Protein AF-A0A160VAU0-F1 (afdb_monomer_lite)

Foldseek 3Di:
DADDPCPCVDPCQVVLLDKDFDCVQAPPDPDPSVVLNVLLVCCSVCVVVHPPSDDPPGMDRDHDDPNPDD

pLDDT: mean 79.98, std 13.01, range [40.09, 95.31]

Organism: NCBI:txid652676

Radius of gyration: 13.78 Å; chains: 1; bounding box: 37×27×30 Å

Structure (mmCIF, N/CA/C/O backbone):
data_AF-A0A160VAU0-F1
#
_entry.id   AF-A0A160VAU0-F1
#
loop_
_atom_site.group_PDB
_atom_site.id
_atom_site.type_symbol
_atom_site.label_atom_id
_atom_site.label_alt_id
_atom_site.label_comp_id
_atom_site.label_asym_id
_atom_site.label_entity_id
_atom_site.label_seq_id
_atom_site.pdbx_PDB_ins_code
_atom_site.Cartn_x
_atom_site.Cartn_y
_atom_site.Cartn_z
_atom_site.occupancy
_atom_site.B_iso_or_equiv
_atom_site.auth_seq_id
_atom_site.auth_comp_id
_atom_site.auth_asym_id
_atom_site.auth_atom_id
_atom_site.pdbx_PDB_model_num
ATOM 1 N N . MET A 1 1 ? -10.069 -14.841 9.401 1.00 49.38 1 MET A N 1
ATOM 2 C CA . MET A 1 1 ? -8.957 -14.048 9.976 1.00 49.38 1 MET A CA 1
ATOM 3 C C . MET A 1 1 ? -9.493 -13.472 11.279 1.00 49.38 1 MET A C 1
ATOM 5 O O . MET A 1 1 ? -10.517 -12.811 11.215 1.00 49.38 1 MET A O 1
ATOM 9 N N . SER A 1 2 ? -8.948 -13.820 12.451 1.00 56.56 2 SER A N 1
ATOM 10 C CA . SER A 1 2 ? -9.486 -13.261 13.706 1.00 56.56 2 SER A CA 1
ATOM 11 C C . SER A 1 2 ? -9.274 -11.748 13.705 1.00 56.56 2 SER A C 1
ATOM 13 O O . SER A 1 2 ? -8.174 -11.294 13.375 1.00 56.56 2 SER A O 1
ATOM 15 N N . ALA A 1 3 ? -10.314 -10.977 14.029 1.00 68.38 3 ALA A N 1
ATOM 16 C CA . ALA A 1 3 ? -10.189 -9.541 14.215 1.00 68.38 3 ALA A CA 1
ATOM 17 C C . ALA A 1 3 ? -9.191 -9.305 15.354 1.00 68.38 3 ALA A C 1
ATOM 19 O O . ALA A 1 3 ? -9.448 -9.655 16.502 1.00 68.38 3 ALA A O 1
ATOM 20 N N . LYS A 1 4 ? -8.005 -8.787 15.026 1.00 76.62 4 LYS A N 1
ATOM 21 C CA . LYS A 1 4 ? -6.995 -8.486 16.038 1.00 76.62 4 LYS A CA 1
ATOM 22 C C . LYS A 1 4 ? -7.425 -7.221 16.771 1.00 76.62 4 LYS A C 1
ATOM 24 O O . LYS A 1 4 ? -7.604 -6.183 16.129 1.00 76.62 4 LYS A O 1
ATOM 29 N N . ASP A 1 5 ? -7.561 -7.302 18.091 1.00 84.00 5 ASP A N 1
ATOM 30 C CA . ASP A 1 5 ? -7.885 -6.138 18.914 1.00 84.00 5 ASP A CA 1
ATOM 31 C C . ASP A 1 5 ? -6.923 -4.982 18.612 1.00 84.00 5 ASP A C 1
ATOM 33 O O . ASP A 1 5 ? -5.707 -5.158 18.490 1.00 84.00 5 ASP A O 1
ATOM 37 N N . GLY A 1 6 ? -7.490 -3.790 18.420 1.00 86.56 6 GLY A N 1
ATOM 38 C CA . GLY A 1 6 ? -6.744 -2.590 18.041 1.00 86.56 6 GLY A CA 1
ATOM 39 C C . GLY A 1 6 ? -6.435 -2.442 16.546 1.00 86.56 6 GLY A C 1
ATOM 40 O O . GLY A 1 6 ? -5.956 -1.386 16.150 1.00 86.56 6 GLY A O 1
ATOM 41 N N . TRP A 1 7 ? -6.751 -3.411 15.677 1.00 86.94 7 TRP A N 1
ATOM 42 C CA . TRP A 1 7 ? -6.527 -3.264 14.229 1.00 86.94 7 TRP A CA 1
ATOM 43 C C . TRP A 1 7 ? -7.232 -2.028 13.652 1.00 86.94 7 TRP A C 1
ATOM 45 O O . TRP A 1 7 ? -6.601 -1.180 13.025 1.00 86.94 7 TRP A O 1
ATOM 55 N N . ALA A 1 8 ? -8.525 -1.869 13.947 1.00 86.25 8 ALA A N 1
ATOM 56 C CA . ALA A 1 8 ? -9.324 -0.738 13.475 1.00 86.25 8 ALA A CA 1
ATOM 57 C C . ALA A 1 8 ? -8.858 0.626 14.030 1.00 86.25 8 ALA A C 1
ATOM 59 O O . ALA A 1 8 ? -9.200 1.672 13.475 1.00 86.25 8 ALA A O 1
ATOM 60 N N . SER A 1 9 ? -8.083 0.650 15.123 1.00 89.50 9 SER A N 1
ATOM 61 C CA . SER A 1 9 ? -7.582 1.900 15.700 1.00 89.50 9 SER A CA 1
ATOM 62 C C . SER A 1 9 ? -6.300 2.402 15.030 1.00 89.50 9 SER A C 1
ATOM 64 O O . SER A 1 9 ? -5.997 3.593 15.155 1.00 89.50 9 SER A O 1
ATOM 66 N N . LEU A 1 10 ? -5.591 1.540 14.288 1.00 90.62 10 LEU A N 1
ATOM 67 C CA . LEU A 1 10 ? -4.325 1.868 13.638 1.00 90.62 10 LEU A CA 1
ATOM 68 C C . LEU A 1 10 ? -4.487 3.026 12.636 1.00 90.62 10 LEU A C 1
ATOM 70 O O . LEU A 1 10 ? -5.388 2.989 11.791 1.00 90.62 10 LEU A O 1
ATOM 74 N N . PRO A 1 11 ? -3.573 4.018 12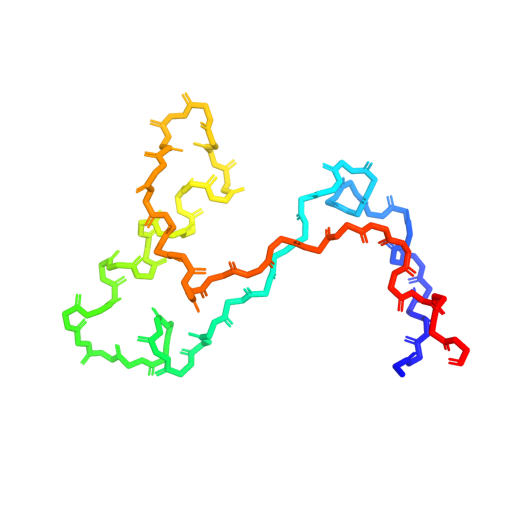.636 1.00 91.69 11 PRO A N 1
ATOM 75 C CA . PRO A 1 11 ? -3.603 5.114 11.668 1.00 91.69 11 PRO A CA 1
ATOM 76 C C . PRO A 1 11 ? -3.575 4.635 10.214 1.00 91.69 11 PRO A C 1
ATOM 78 O O . PRO A 1 11 ? -4.220 5.237 9.362 1.00 91.69 11 PRO A O 1
ATOM 81 N N . ALA A 1 12 ? -2.858 3.547 9.920 1.00 90.00 12 ALA A N 1
ATOM 82 C CA . ALA A 1 12 ? -2.818 2.966 8.580 1.00 90.00 12 ALA A CA 1
ATOM 83 C C . ALA A 1 12 ? -4.207 2.496 8.120 1.00 90.00 12 ALA A C 1
ATOM 85 O O . ALA A 1 12 ? -4.602 2.789 6.998 1.00 90.00 12 ALA A O 1
ATOM 86 N N . VAL A 1 13 ? -4.976 1.851 9.003 1.00 89.19 13 VAL A N 1
ATOM 87 C CA . VAL A 1 13 ? -6.331 1.372 8.696 1.00 89.19 13 VAL A CA 1
ATOM 88 C C . VAL A 1 13 ? -7.291 2.550 8.530 1.00 89.19 13 VAL A C 1
ATOM 90 O O . VAL A 1 13 ? -7.973 2.644 7.514 1.00 89.19 13 VAL A O 1
ATOM 93 N N . LYS A 1 14 ? -7.274 3.514 9.460 1.00 88.38 14 LYS A N 1
ATOM 94 C CA . LYS A 1 14 ? -8.138 4.710 9.401 1.00 88.38 14 LYS A CA 1
ATOM 95 C C . LYS A 1 14 ? -7.913 5.576 8.161 1.00 88.38 14 LYS A C 1
ATOM 97 O O . LYS A 1 14 ? -8.854 6.182 7.666 1.00 88.38 14 LYS A O 1
ATOM 102 N N . ASN A 1 15 ? -6.679 5.630 7.660 1.00 89.25 15 ASN A N 1
ATOM 103 C CA . ASN A 1 15 ? -6.315 6.425 6.484 1.00 89.25 15 ASN A CA 1
ATOM 104 C C . ASN A 1 15 ? -6.293 5.602 5.181 1.00 89.25 15 ASN A C 1
ATOM 106 O O . ASN A 1 15 ? -5.735 6.051 4.178 1.00 89.25 15 ASN A O 1
ATOM 110 N N . ASN A 1 16 ? -6.860 4.388 5.178 1.00 88.62 16 ASN A N 1
ATOM 111 C CA . ASN A 1 16 ? -6.849 3.468 4.036 1.00 88.62 16 ASN A CA 1
ATOM 112 C C . ASN A 1 16 ? -5.439 3.207 3.476 1.00 88.62 16 ASN A C 1
ATOM 114 O O . ASN A 1 16 ? -5.282 3.046 2.276 1.00 88.62 16 ASN A O 1
ATOM 118 N N . ARG A 1 17 ? -4.383 3.225 4.287 1.00 90.50 17 ARG A N 1
ATOM 119 C CA . ARG A 1 17 ? -2.995 2.964 3.862 1.00 90.50 17 ARG A CA 1
ATOM 120 C C . ARG A 1 17 ? -2.571 1.550 4.250 1.00 90.50 17 ARG A C 1
ATOM 122 O O . ARG A 1 17 ? -1.584 1.362 4.956 1.00 90.50 17 ARG A O 1
ATOM 129 N N . VAL A 1 18 ? -3.368 0.569 3.840 1.00 90.50 18 VAL A N 1
ATOM 130 C CA . VAL A 1 18 ? -3.084 -0.855 4.037 1.00 90.50 18 VAL A CA 1
ATOM 131 C C . VAL A 1 18 ? -2.811 -1.462 2.673 1.00 90.50 18 VAL A C 1
ATOM 133 O O . VAL A 1 18 ? -3.629 -1.332 1.765 1.00 90.50 18 VAL A O 1
ATOM 136 N N . TYR A 1 19 ? -1.665 -2.115 2.537 1.00 87.94 19 TYR A N 1
ATOM 137 C CA . TYR A 1 19 ? -1.201 -2.660 1.270 1.00 87.94 19 TYR A CA 1
ATOM 138 C C . TYR A 1 19 ? -0.833 -4.130 1.434 1.00 87.94 19 TYR A C 1
ATOM 140 O O . TYR A 1 19 ? -0.233 -4.522 2.436 1.00 87.94 19 TYR A O 1
ATOM 148 N N . VAL A 1 20 ? -1.186 -4.933 0.437 1.00 88.12 20 VAL A N 1
ATOM 149 C CA . VAL A 1 20 ? -0.710 -6.307 0.264 1.00 88.12 20 VAL A CA 1
ATOM 150 C C . VAL A 1 20 ? 0.269 -6.293 -0.893 1.00 88.12 20 VAL A C 1
ATOM 152 O O . VAL A 1 20 ? -0.079 -5.806 -1.962 1.00 88.12 20 VAL A O 1
ATOM 155 N N . ILE A 1 21 ? 1.471 -6.819 -0.680 1.00 85.19 21 ILE A N 1
ATOM 156 C CA . ILE A 1 21 ? 2.526 -6.934 -1.690 1.00 85.19 21 ILE A CA 1
ATOM 157 C C . ILE A 1 21 ? 2.930 -8.403 -1.830 1.00 85.19 21 ILE A C 1
ATOM 159 O O . ILE A 1 21 ? 2.991 -9.126 -0.830 1.00 85.19 21 ILE A O 1
ATOM 163 N N . ASP A 1 22 ? 3.229 -8.850 -3.051 1.00 85.31 22 ASP A N 1
ATOM 164 C CA . ASP A 1 22 ? 3.821 -10.175 -3.266 1.00 85.31 22 ASP A CA 1
ATOM 165 C C . ASP A 1 22 ? 5.263 -10.202 -2.730 1.00 85.31 22 ASP A C 1
ATOM 167 O O . ASP A 1 22 ? 6.232 -9.810 -3.390 1.00 85.31 22 ASP A O 1
ATOM 171 N N . ALA A 1 23 ? 5.411 -10.694 -1.501 1.00 81.00 23 ALA A N 1
ATOM 172 C CA . ALA A 1 23 ? 6.707 -10.804 -0.850 1.00 81.00 23 ALA A CA 1
ATOM 173 C C . ALA A 1 23 ? 7.685 -11.704 -1.630 1.00 81.00 23 ALA A C 1
ATOM 175 O O . ALA A 1 23 ? 8.886 -11.419 -1.693 1.00 81.00 23 ALA A O 1
ATOM 176 N N . GLY A 1 24 ? 7.193 -12.778 -2.255 1.00 79.94 24 GLY A N 1
ATOM 177 C CA . GLY A 1 24 ? 8.021 -13.735 -2.986 1.00 79.94 24 GLY A CA 1
ATOM 178 C C . GLY A 1 24 ? 8.607 -13.159 -4.276 1.00 79.94 24 GLY A C 1
ATOM 179 O O . GLY A 1 24 ? 9.684 -13.594 -4.705 1.00 79.94 24 GLY A O 1
ATOM 180 N N . ALA A 1 25 ? 7.922 -12.187 -4.878 1.00 79.50 25 ALA A N 1
ATOM 181 C CA . ALA A 1 25 ? 8.364 -11.485 -6.076 1.00 79.50 25 ALA A CA 1
ATOM 182 C C . ALA A 1 25 ? 9.243 -10.258 -5.775 1.00 79.50 25 ALA A C 1
ATOM 184 O O . ALA A 1 25 ? 10.189 -10.015 -6.530 1.00 79.50 25 ALA A O 1
ATOM 185 N N . TYR A 1 26 ? 8.961 -9.524 -4.690 1.00 81.69 26 TYR A N 1
ATOM 186 C CA . TYR A 1 26 ? 9.502 -8.170 -4.497 1.00 81.69 26 TYR A CA 1
ATOM 187 C C . TYR A 1 26 ? 10.337 -7.955 -3.226 1.00 81.69 26 TYR 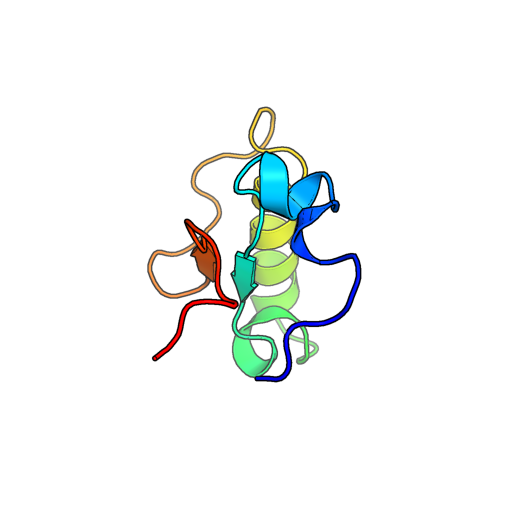A C 1
ATOM 189 O O . TYR A 1 26 ? 11.120 -7.012 -3.192 1.00 81.69 26 TYR A O 1
ATOM 197 N N . THR A 1 27 ? 10.231 -8.803 -2.194 1.00 75.31 27 THR A N 1
ATOM 198 C CA . THR A 1 27 ? 10.906 -8.547 -0.899 1.00 75.31 27 THR A CA 1
ATOM 199 C C . THR A 1 27 ? 11.820 -9.676 -0.418 1.00 75.31 27 THR A C 1
ATOM 201 O O . THR A 1 27 ? 12.691 -9.437 0.413 1.00 75.31 27 THR A O 1
ATOM 204 N N . SER A 1 28 ? 11.664 -10.897 -0.944 1.00 71.88 28 SER A N 1
ATOM 205 C CA . SER A 1 28 ? 12.318 -12.100 -0.389 1.00 71.88 28 SER A CA 1
ATOM 206 C C . SER A 1 28 ? 13.482 -12.647 -1.222 1.00 71.88 28 SER A C 1
ATOM 208 O O . SER A 1 28 ? 14.128 -13.607 -0.805 1.00 71.88 28 SER A O 1
ATOM 210 N N . ARG A 1 29 ? 13.738 -12.108 -2.422 1.00 72.75 29 ARG A N 1
ATOM 211 C CA . ARG A 1 29 ? 14.788 -12.612 -3.325 1.00 72.75 29 ARG A CA 1
ATOM 212 C C . ARG A 1 29 ? 15.849 -11.549 -3.578 1.00 72.75 29 ARG A C 1
ATOM 214 O O . ARG A 1 29 ? 15.540 -10.479 -4.095 1.00 72.75 29 ARG A O 1
ATOM 221 N N . SER A 1 30 ? 17.104 -11.889 -3.298 1.00 64.69 30 SER A N 1
ATOM 222 C CA . SER A 1 30 ? 18.279 -11.102 -3.680 1.00 64.69 30 SER A CA 1
ATOM 223 C C . SER A 1 30 ? 18.433 -11.140 -5.205 1.00 64.69 30 SER A C 1
ATOM 225 O O . SER A 1 30 ? 18.993 -12.079 -5.764 1.00 64.69 30 SER A O 1
ATOM 227 N N . GLY A 1 31 ? 17.860 -10.162 -5.902 1.00 75.06 31 GLY A N 1
ATOM 228 C CA . GLY A 1 31 ? 17.877 -10.079 -7.361 1.00 75.06 31 GLY A CA 1
ATOM 229 C C . GLY A 1 31 ? 17.441 -8.697 -7.852 1.00 75.06 31 GLY A C 1
ATOM 230 O O . GLY A 1 31 ? 17.094 -7.847 -7.034 1.00 75.06 31 GLY A O 1
ATOM 231 N N . PRO A 1 32 ? 17.410 -8.455 -9.174 1.00 75.44 32 PRO A N 1
ATOM 232 C CA . PRO A 1 32 ? 17.124 -7.128 -9.740 1.00 75.44 32 PRO A CA 1
ATOM 233 C C . PRO A 1 32 ? 15.762 -6.558 -9.314 1.00 75.44 32 PRO A C 1
ATOM 235 O O . PRO A 1 32 ? 15.585 -5.348 -9.246 1.00 75.44 32 PRO A O 1
ATOM 238 N N . ARG A 1 33 ? 14.818 -7.432 -8.946 1.00 81.56 33 ARG A N 1
ATOM 239 C CA . ARG A 1 33 ? 13.486 -7.062 -8.448 1.00 81.56 33 ARG A CA 1
ATOM 240 C C . ARG A 1 33 ? 13.481 -6.463 -7.037 1.00 81.56 33 ARG A C 1
ATOM 242 O O . ARG A 1 33 ? 12.451 -5.940 -6.630 1.00 81.56 33 ARG A O 1
ATOM 249 N N . LEU A 1 34 ? 14.600 -6.502 -6.307 1.00 83.56 34 LEU A N 1
ATOM 250 C CA . LEU A 1 34 ? 14.723 -5.852 -4.998 1.00 83.56 34 LEU A CA 1
ATOM 251 C C . LEU A 1 34 ? 14.566 -4.331 -5.113 1.00 83.56 34 LEU A C 1
ATOM 253 O O . LEU A 1 34 ? 13.914 -3.720 -4.273 1.00 83.56 34 LEU A 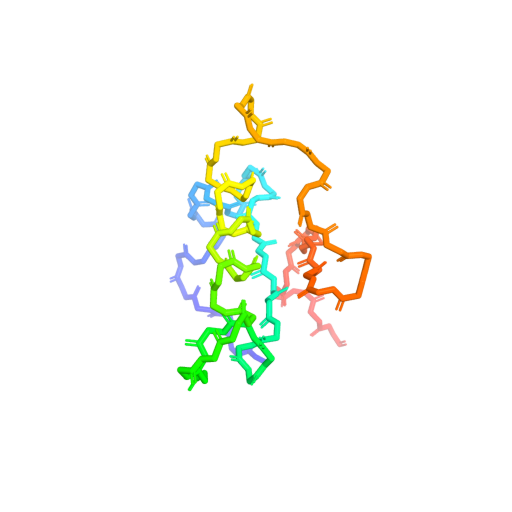O 1
ATOM 257 N N . VAL A 1 35 ? 15.130 -3.734 -6.170 1.00 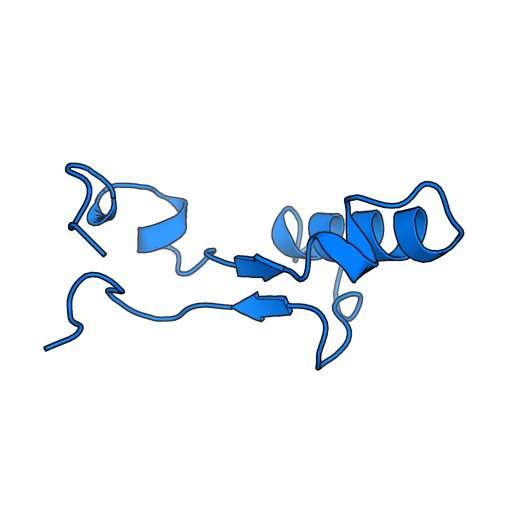88.06 35 VAL A N 1
ATOM 258 C CA . VAL A 1 35 ? 14.976 -2.298 -6.444 1.00 88.06 35 VAL A CA 1
ATOM 259 C C . VAL A 1 35 ? 13.507 -1.981 -6.704 1.00 88.06 35 VAL A C 1
ATOM 261 O O . VAL A 1 35 ? 12.963 -1.095 -6.062 1.00 88.06 35 VAL A O 1
ATOM 264 N N . THR A 1 36 ? 12.829 -2.788 -7.523 1.00 88.38 36 THR A N 1
ATOM 265 C CA . THR A 1 36 ? 11.383 -2.656 -7.757 1.00 88.38 36 THR A CA 1
ATOM 266 C C . THR A 1 36 ? 10.575 -2.779 -6.464 1.00 88.38 36 THR A C 1
ATOM 268 O O . THR A 1 36 ? 9.657 -2.002 -6.229 1.00 88.38 36 THR A O 1
ATOM 271 N N . GLY A 1 37 ? 10.922 -3.720 -5.582 1.00 88.94 37 GLY A N 1
ATOM 272 C CA . GLY A 1 37 ? 10.290 -3.829 -4.267 1.00 88.94 37 GLY A CA 1
ATOM 273 C C . GLY A 1 37 ? 10.490 -2.586 -3.400 1.00 88.94 37 GLY A C 1
ATOM 274 O O . GLY A 1 37 ? 9.557 -2.154 -2.723 1.00 88.94 37 GLY A O 1
ATOM 275 N N . LEU A 1 38 ? 11.679 -1.981 -3.446 1.00 90.31 38 LEU A N 1
ATOM 276 C CA . LEU A 1 38 ? 11.970 -0.732 -2.745 1.00 90.31 38 LEU A CA 1
ATOM 277 C C . LEU A 1 38 ? 11.164 0.443 -3.308 1.00 90.31 38 LEU A C 1
ATOM 279 O O . LEU A 1 38 ? 10.608 1.215 -2.534 1.00 90.31 38 LEU A O 1
ATOM 283 N N . GLU A 1 39 ? 11.063 0.554 -4.629 1.00 91.06 39 GLU A N 1
ATOM 284 C CA . GLU A 1 39 ? 10.273 1.581 -5.317 1.00 91.06 39 GLU A CA 1
ATOM 285 C C . GLU A 1 39 ? 8.779 1.485 -4.964 1.00 91.06 39 GLU A C 1
ATOM 287 O O . GLU A 1 39 ? 8.156 2.492 -4.626 1.00 91.06 39 GLU A O 1
ATOM 292 N N . ILE A 1 40 ? 8.230 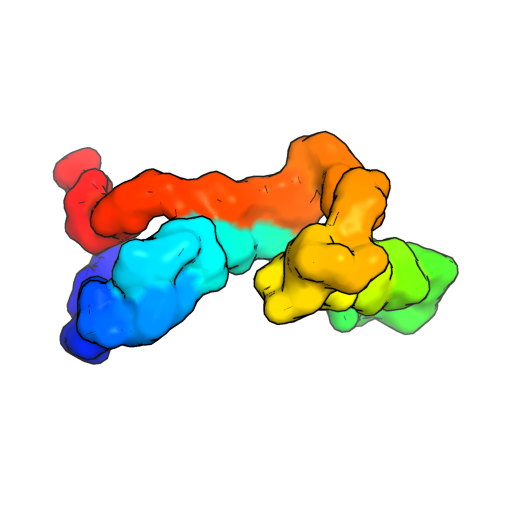0.265 -4.936 1.00 90.69 40 ILE A N 1
ATOM 293 C CA . ILE A 1 40 ? 6.858 -0.011 -4.481 1.00 90.69 40 ILE A CA 1
ATOM 294 C C . ILE A 1 40 ? 6.658 0.480 -3.037 1.00 90.69 40 ILE A C 1
ATOM 296 O O . ILE A 1 40 ? 5.673 1.155 -2.736 1.00 90.69 40 ILE A O 1
ATOM 300 N N . MET A 1 41 ? 7.592 0.169 -2.130 1.00 91.06 41 MET A N 1
ATOM 301 C CA . MET A 1 41 ? 7.518 0.622 -0.735 1.00 91.06 41 MET A CA 1
ATOM 302 C C . MET A 1 41 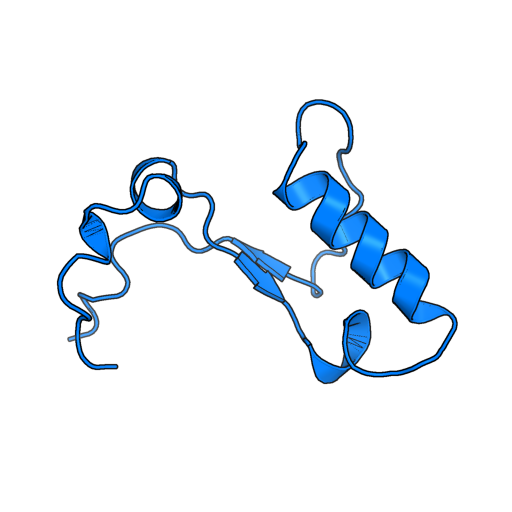? 7.669 2.143 -0.606 1.00 91.06 41 MET A C 1
ATOM 304 O O . MET A 1 41 ? 7.013 2.746 0.244 1.00 91.06 41 MET A O 1
ATOM 308 N N . ALA A 1 42 ? 8.496 2.770 -1.445 1.00 93.31 42 ALA A N 1
ATOM 309 C CA . ALA A 1 42 ? 8.692 4.215 -1.445 1.00 93.31 42 ALA A CA 1
ATOM 310 C C . ALA A 1 42 ? 7.383 4.957 -1.759 1.00 93.31 42 ALA A C 1
ATOM 312 O O . ALA A 1 42 ? 7.019 5.867 -1.016 1.00 93.31 42 ALA A O 1
ATOM 313 N N . GLU A 1 43 ? 6.623 4.512 -2.766 1.00 92.50 43 GLU A N 1
ATOM 314 C CA . GLU A 1 43 ? 5.287 5.059 -3.063 1.00 92.50 43 GLU A CA 1
ATOM 315 C C . GLU A 1 43 ? 4.271 4.787 -1.943 1.00 92.50 43 GLU A C 1
ATOM 317 O O . GLU A 1 43 ? 3.470 5.658 -1.608 1.00 92.50 43 GLU A O 1
ATOM 322 N N . MET A 1 44 ? 4.310 3.619 -1.293 1.00 90.62 44 MET A N 1
ATOM 323 C CA . MET A 1 44 ? 3.400 3.327 -0.172 1.00 90.62 44 MET A CA 1
ATOM 324 C C . MET A 1 44 ? 3.622 4.240 1.045 1.00 90.62 44 MET A C 1
ATOM 326 O O . MET A 1 44 ? 2.659 4.554 1.757 1.00 90.62 44 MET A O 1
ATOM 330 N N . ILE A 1 45 ? 4.876 4.621 1.312 1.00 92.06 45 ILE A N 1
ATOM 331 C CA . ILE A 1 45 ? 5.271 5.423 2.480 1.00 92.06 45 ILE A CA 1
ATOM 332 C C . ILE A 1 45 ? 5.174 6.924 2.177 1.00 92.06 45 ILE A C 1
ATOM 334 O O . ILE A 1 45 ? 4.644 7.666 3.007 1.00 92.06 45 ILE A O 1
ATOM 338 N N . HIS A 1 46 ? 5.646 7.341 1.000 1.00 92.69 46 HIS A N 1
ATOM 339 C CA . HIS A 1 46 ? 5.751 8.733 0.554 1.00 92.69 46 HIS A CA 1
ATOM 340 C C . HIS A 1 46 ? 5.091 8.941 -0.822 1.00 92.69 46 HIS A C 1
ATOM 342 O O . HIS A 1 46 ? 5.783 9.282 -1.790 1.00 92.69 46 HIS A O 1
ATOM 348 N N . PRO A 1 47 ? 3.763 8.752 -0.944 1.00 90.44 47 PRO A N 1
ATOM 349 C CA . PRO A 1 47 ? 3.047 8.918 -2.213 1.00 90.44 47 PRO A CA 1
ATOM 350 C C . PRO A 1 47 ? 3.128 10.347 -2.779 1.00 90.44 47 PRO A C 1
ATOM 352 O O . PRO A 1 47 ? 2.895 10.574 -3.962 1.00 90.44 47 PRO A O 1
ATOM 355 N N . GLU A 1 48 ? 3.442 11.332 -1.936 1.00 92.88 48 GLU A N 1
ATOM 356 C CA . GLU A 1 48 ? 3.665 12.726 -2.321 1.00 92.88 48 GLU A CA 1
ATOM 357 C C . GLU A 1 48 ? 5.004 12.963 -3.036 1.00 92.88 48 GLU A C 1
ATOM 359 O O . GLU A 1 48 ? 5.162 13.982 -3.706 1.00 92.88 48 GLU A O 1
ATOM 364 N N . ILE A 1 49 ? 5.956 12.035 -2.896 1.00 95.31 49 ILE A N 1
ATOM 365 C CA . ILE A 1 49 ? 7.288 12.096 -3.516 1.00 95.31 49 ILE A CA 1
ATOM 366 C C . ILE A 1 49 ? 7.395 11.079 -4.657 1.00 95.31 49 ILE A C 1
ATOM 368 O O . ILE A 1 49 ? 7.958 11.384 -5.708 1.00 95.31 49 ILE A O 1
ATOM 372 N N . PHE A 1 50 ? 6.848 9.879 -4.461 1.00 92.19 50 PHE A N 1
ATOM 373 C CA . PHE A 1 50 ? 6.914 8.769 -5.408 1.00 92.19 50 PHE A CA 1
ATOM 374 C C . PHE A 1 50 ? 5.503 8.411 -5.876 1.00 92.19 50 PHE A C 1
ATOM 376 O O . PHE A 1 50 ? 4.638 8.136 -5.052 1.00 92.19 50 PHE A O 1
ATOM 383 N N . SER A 1 51 ? 5.269 8.390 -7.189 1.00 87.38 51 SER A N 1
ATOM 384 C CA . SER A 1 51 ? 3.974 8.015 -7.771 1.00 87.38 51 SER A CA 1
ATOM 385 C C . SER A 1 51 ? 4.164 7.197 -9.045 1.00 87.38 51 SER A C 1
ATOM 387 O O . SER A 1 51 ? 5.092 7.459 -9.812 1.00 87.38 51 SER A O 1
ATOM 389 N N . GLY A 1 52 ? 3.299 6.203 -9.265 1.00 85.06 52 GLY A N 1
ATOM 390 C CA . GLY A 1 52 ? 3.349 5.349 -10.460 1.00 85.06 52 GLY A CA 1
ATOM 391 C C . GLY A 1 52 ? 4.473 4.306 -10.453 1.00 85.06 52 GLY A C 1
ATOM 392 O O . GLY A 1 52 ? 4.808 3.756 -11.499 1.00 85.06 52 GLY A O 1
ATOM 393 N N . MET A 1 53 ? 5.048 4.033 -9.284 1.00 83.50 53 MET A N 1
ATOM 394 C CA . MET A 1 53 ? 6.075 3.024 -9.044 1.00 83.50 53 MET A CA 1
ATOM 395 C C . MET A 1 53 ? 5.486 1.644 -8.750 1.00 83.50 53 MET A C 1
ATOM 397 O O . MET A 1 53 ? 6.202 0.659 -8.889 1.00 83.50 53 MET A O 1
ATOM 401 N N . ILE A 1 54 ? 4.215 1.547 -8.339 1.00 79.56 54 ILE A N 1
ATOM 402 C CA . ILE A 1 54 ? 3.516 0.276 -8.106 1.00 79.56 54 ILE A CA 1
ATOM 403 C C . ILE A 1 54 ? 3.064 -0.331 -9.446 1.00 79.56 54 ILE A C 1
ATOM 405 O O . ILE A 1 54 ? 2.137 0.196 -10.066 1.00 79.56 54 ILE A O 1
ATOM 409 N N . PRO A 1 55 ? 3.636 -1.469 -9.896 1.00 76.69 55 PRO A N 1
ATOM 410 C CA . PRO A 1 55 ? 3.081 -2.200 -11.030 1.00 76.69 55 PRO A CA 1
ATOM 411 C C . PRO A 1 55 ? 1.662 -2.691 -10.717 1.00 76.69 55 PRO A C 1
ATOM 413 O O . PRO A 1 55 ? 1.397 -3.136 -9.602 1.00 76.69 55 PRO A O 1
ATOM 416 N N . GLU A 1 56 ? 0.775 -2.695 -11.715 1.00 69.38 56 GLU A N 1
ATOM 417 C CA . GLU A 1 56 ? -0.663 -2.996 -11.568 1.00 69.38 56 GLU A CA 1
ATOM 418 C C . GLU A 1 56 ? -0.963 -4.320 -10.832 1.00 69.38 56 GLU A C 1
ATOM 420 O O . GLU A 1 56 ? -1.931 -4.413 -10.083 1.00 69.38 56 GLU A O 1
ATOM 425 N N . ALA A 1 57 ? -0.101 -5.332 -10.979 1.00 70.56 57 ALA A N 1
ATOM 426 C CA . ALA A 1 57 ? -0.247 -6.640 -10.331 1.00 70.56 57 ALA A CA 1
ATOM 427 C C . ALA A 1 57 ? 0.594 -6.825 -9.049 1.00 70.56 57 ALA A C 1
ATOM 429 O O . ALA A 1 57 ? 0.546 -7.889 -8.434 1.00 70.56 57 ALA A O 1
ATOM 430 N N . ALA A 1 58 ? 1.405 -5.840 -8.658 1.00 72.06 58 ALA A N 1
ATOM 431 C CA . ALA A 1 58 ? 2.418 -6.020 -7.616 1.00 72.06 58 ALA A CA 1
ATOM 432 C C . ALA A 1 58 ? 1.905 -5.759 -6.200 1.00 72.06 58 ALA A C 1
ATOM 434 O O . ALA A 1 58 ? 2.402 -6.362 -5.242 1.00 72.06 58 ALA A O 1
ATOM 435 N N . ALA A 1 59 ? 0.938 -4.851 -6.061 1.00 75.44 59 ALA A N 1
ATOM 436 C CA . ALA A 1 59 ? 0.352 -4.542 -4.773 1.00 75.44 59 ALA A CA 1
ATOM 437 C C . ALA A 1 59 ? -1.131 -4.192 -4.872 1.00 75.44 59 ALA A C 1
ATOM 439 O O . ALA A 1 59 ? -1.566 -3.480 -5.772 1.00 75.44 59 ALA A O 1
ATOM 440 N N . LEU A 1 60 ? -1.895 -4.656 -3.886 1.00 80.62 60 LEU A N 1
ATOM 441 C CA . LEU A 1 60 ? -3.295 -4.303 -3.709 1.00 80.62 60 LEU A CA 1
ATOM 442 C C . LEU A 1 60 ? -3.427 -3.384 -2.500 1.00 80.62 60 LEU A C 1
ATOM 444 O O . LEU A 1 60 ? -3.056 -3.750 -1.382 1.00 80.62 60 LEU A O 1
ATOM 448 N N . ARG A 1 61 ? -4.002 -2.201 -2.711 1.00 80.12 61 ARG A N 1
ATOM 449 C CA . ARG A 1 61 ? -4.443 -1.340 -1.615 1.00 80.12 61 ARG A CA 1
ATOM 450 C C . ARG A 1 61 ? -5.785 -1.849 -1.104 1.00 80.12 61 ARG A C 1
ATOM 452 O O . ARG A 1 61 ? -6.748 -1.945 -1.860 1.00 80.12 61 ARG A O 1
ATOM 459 N N . LEU A 1 62 ? -5.839 -2.186 0.178 1.00 81.12 62 LEU A N 1
ATOM 460 C CA . LEU A 1 62 ? -7.062 -2.647 0.818 1.00 81.12 62 LEU A CA 1
ATOM 461 C C . LEU A 1 62 ? -7.888 -1.443 1.270 1.00 81.12 62 LEU A C 1
ATOM 463 O O . LEU A 1 62 ? -7.386 -0.541 1.945 1.00 81.12 62 LEU A O 1
ATOM 467 N N . PHE A 1 63 ? -9.165 -1.459 0.902 1.00 68.06 63 PHE A N 1
ATOM 468 C CA . PHE A 1 63 ? -10.150 -0.469 1.314 1.00 68.06 63 PHE A CA 1
ATOM 469 C C . PHE A 1 63 ? -11.193 -1.143 2.206 1.00 68.06 63 PHE A C 1
ATOM 471 O O . PHE A 1 63 ? -11.732 -2.190 1.853 1.00 68.06 63 PHE A O 1
ATOM 478 N N . GLY A 1 64 ? -11.493 -0.526 3.350 1.00 63.56 64 GLY A N 1
ATOM 479 C CA . GLY A 1 64 ? -12.549 -0.981 4.252 1.00 63.56 64 GLY A CA 1
ATOM 480 C C . GLY A 1 64 ? -12.100 -1.880 5.406 1.00 63.56 64 GLY A C 1
ATOM 481 O O . GLY A 1 64 ? -10.920 -2.159 5.622 1.00 63.56 64 GLY A O 1
ATOM 482 N N . ASP A 1 65 ? -13.090 -2.284 6.200 1.00 59.44 65 ASP A N 1
ATOM 483 C CA . ASP A 1 65 ? -12.904 -3.100 7.395 1.00 59.44 65 ASP A CA 1
ATOM 484 C C . ASP A 1 65 ? -12.766 -4.580 7.018 1.00 59.44 65 ASP A C 1
ATOM 486 O O . ASP A 1 65 ? -13.752 -5.295 6.845 1.00 59.44 65 ASP A O 1
ATOM 490 N N . LEU A 1 66 ? -11.520 -5.042 6.906 1.00 59.53 66 LEU A N 1
ATOM 491 C CA . LEU A 1 66 ? -11.172 -6.434 6.592 1.00 59.53 66 LEU A CA 1
ATOM 492 C C . LEU A 1 66 ? -11.652 -7.438 7.655 1.00 59.53 66 LEU A C 1
ATOM 494 O O . LEU A 1 66 ? -11.567 -8.643 7.431 1.00 59.53 66 LEU A O 1
ATOM 498 N N . THR A 1 67 ? -12.147 -6.965 8.806 1.00 55.31 67 THR A N 1
ATOM 499 C CA . THR A 1 67 ? -12.750 -7.825 9.835 1.00 55.31 67 THR A CA 1
ATOM 500 C C . THR A 1 67 ? -14.206 -8.184 9.531 1.00 55.31 67 THR A C 1
ATOM 502 O O . THR A 1 67 ? -14.728 -9.138 10.103 1.00 55.31 67 THR A O 1
ATOM 505 N N . LYS A 1 68 ? -14.849 -7.497 8.575 1.00 46.75 68 LYS A N 1
ATOM 506 C CA . LYS A 1 68 ? -16.171 -7.849 8.041 1.00 46.75 68 LYS A CA 1
ATOM 507 C C . LYS A 1 68 ? -16.035 -8.737 6.808 1.00 46.75 68 LYS A C 1
ATOM 509 O O . LYS A 1 68 ? -16.374 -8.343 5.698 1.00 46.75 68 LYS A O 1
ATOM 514 N N . THR A 1 69 ? -15.533 -9.947 6.998 1.00 42.28 69 THR A N 1
ATOM 515 C CA . THR A 1 69 ? -15.833 -11.049 6.076 1.00 42.28 69 THR A CA 1
ATOM 516 C C . THR A 1 69 ? -16.802 -11.964 6.809 1.00 42.28 69 THR A C 1
ATOM 518 O O . THR A 1 69 ? -16.404 -12.665 7.737 1.00 42.28 69 THR A O 1
ATOM 521 N N . GLY A 1 70 ? -18.088 -11.834 6.472 1.00 40.09 70 GLY A N 1
ATOM 522 C CA . GLY A 1 70 ? -19.092 -12.857 6.760 1.00 40.09 70 GLY A CA 1
ATOM 523 C C . GLY A 1 70 ? -18.939 -14.024 5.801 1.00 40.09 70 GLY A C 1
ATOM 524 O O . GLY A 1 70 ? -18.455 -13.778 4.672 1.00 40.09 70 GLY A O 1
#

Secondary structure (DSSP, 8-state):
----TTGGGSHHHHTT-EEEE-HHHHTSSSSTHHHHHHHHHHHHH-TTT--S-S-TTTEEEE-S-TT---

InterPro domains:
  IPR002491 ABC transporter periplasmic binding domain [PS50983] (1-49)
  IPR051030 Vitamin B12-binding component of ABC transporter [PTHR42860] (3-54)

Sequence (70 aa):
MSAKDGWASLPAVKNNRVYVIDAGAYTSRSGPRLVTGLEIMAEMIHPEIFSGMIPEAAALRLFGDLTKTG